Protein AF-W8VZT9-F1 (afdb_monomer_lite)

Organ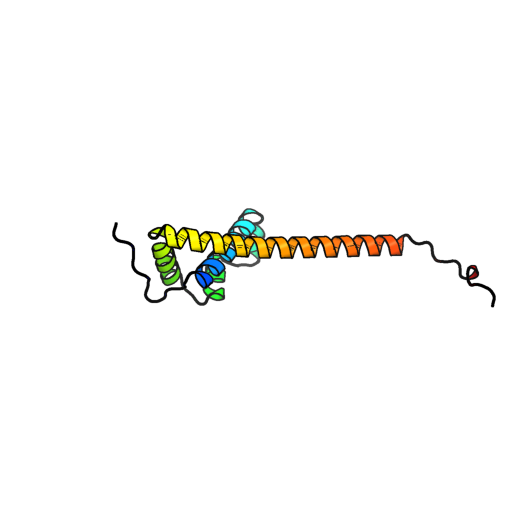ism: NCBI:txid1454201

Sequence (122 aa):
MKYLDRPEDFYGDDKMADILTDLYLMEAAMTTDRGMFTDLKVLPNEYIYKKYDTDSLTFKENLFYYSDNVEDYQVLMEKVKEKMNVIKDSITVREQRDLKKKEEMYRSESEPLRDPDDLPEN

Foldseek 3Di:
DDQDDADPPACPLQLLLVLVLQLVVVVVVCVVPVPVCVVVVDDSQVVSCVVSVHDPVNNVRNVSNLVRPVVSVVVSVVSNVVVVVVVVVVVVVVVVVVVVVVVVVVVVVPDPDDPPVPDDDD

InterPro domains:
  IPR025381 Domain of unknown function DUF4296 [PF14129] (7-89)

pLDDT: mean 89.12, std 11.33, range [52.28, 98.5]

Radius of gyration: 24.65 Å; chains: 1; bounding box: 46×43×84 Å

Secondary structure (DSSP, 8-state):
--PPPPPTT--HHHHHHHHHHHHHHHHHHHHH-HHHHHHTT--HHHHHHHHHT--HHHHHHHHHHHHH-HHHHHHHHHHHHHHHHHHHHHHHHHHHHHHHHHHHHHHHHHS----GGGSPP-

Structure (mmCIF, N/CA/C/O backbone):
data_AF-W8VZT9-F1
#
_entry.id   AF-W8VZT9-F1
#
loop_
_atom_site.group_PDB
_atom_site.id
_atom_site.type_symbol
_atom_site.label_atom_id
_atom_site.label_alt_id
_atom_site.label_comp_id
_atom_site.label_asym_id
_atom_site.label_entity_id
_atom_site.label_seq_id
_atom_site.pdbx_PDB_ins_code
_atom_site.Cartn_x
_atom_site.Cartn_y
_atom_site.Cartn_z
_atom_site.occupancy
_atom_site.B_iso_or_equiv
_atom_site.auth_seq_id
_atom_site.auth_comp_id
_atom_site.auth_asym_id
_atom_site.auth_atom_id
_atom_site.pdbx_PDB_model_num
ATOM 1 N N . MET A 1 1 ? -4.749 -6.203 29.495 1.00 52.28 1 MET A N 1
ATOM 2 C CA . MET A 1 1 ? -4.857 -5.231 28.388 1.00 52.28 1 MET A CA 1
ATOM 3 C C . MET A 1 1 ? -6.202 -5.445 27.731 1.00 52.28 1 MET A C 1
ATOM 5 O O . MET A 1 1 ? -6.603 -6.597 27.618 1.00 52.28 1 MET A O 1
ATOM 9 N N . LYS A 1 2 ? -6.937 -4.376 27.422 1.00 55.34 2 LYS A N 1
ATOM 10 C CA . LYS A 1 2 ? -8.202 -4.473 26.692 1.00 55.34 2 LYS A CA 1
ATOM 11 C C . LYS A 1 2 ? -7.872 -4.166 25.239 1.00 55.34 2 LYS A C 1
ATOM 13 O O . LYS A 1 2 ? -7.562 -3.016 24.963 1.00 55.34 2 LYS A O 1
ATOM 18 N N . TYR A 1 3 ? -7.880 -5.194 24.401 1.00 66.69 3 TYR A N 1
ATOM 19 C CA . TYR A 1 3 ? -7.733 -5.043 22.961 1.00 66.69 3 TYR A CA 1
ATOM 20 C C . TYR A 1 3 ? -8.933 -4.278 22.405 1.00 66.69 3 TYR A C 1
ATOM 22 O O . TYR A 1 3 ? -10.063 -4.478 22.868 1.00 66.69 3 TYR A O 1
ATOM 30 N N . LEU A 1 4 ? -8.694 -3.392 21.447 1.00 79.69 4 LEU A N 1
ATOM 31 C CA . LEU A 1 4 ? -9.763 -2.819 20.642 1.00 79.69 4 LEU A CA 1
ATOM 32 C C . LEU A 1 4 ? -10.454 -3.926 19.841 1.00 79.69 4 LEU A C 1
ATOM 34 O O . LEU A 1 4 ? -9.801 -4.722 19.163 1.00 79.69 4 LEU A O 1
ATOM 38 N N . ASP A 1 5 ? -11.782 -3.952 19.933 1.00 86.62 5 ASP A N 1
ATOM 39 C CA . ASP A 1 5 ? -12.621 -4.822 19.117 1.00 86.62 5 ASP A CA 1
ATOM 40 C C . ASP A 1 5 ? -12.543 -4.406 17.639 1.00 86.62 5 ASP A C 1
ATOM 42 O O . ASP A 1 5 ? -12.188 -3.270 17.305 1.00 86.62 5 ASP A O 1
ATOM 46 N N . ARG A 1 6 ? -12.884 -5.335 16.740 1.00 91.38 6 ARG A N 1
ATOM 47 C CA . ARG A 1 6 ? -12.945 -5.046 15.302 1.00 91.38 6 ARG A CA 1
ATOM 48 C C . ARG A 1 6 ? -13.969 -3.933 15.031 1.00 91.38 6 ARG A C 1
ATOM 50 O O . ARG A 1 6 ? -15.054 -3.980 15.614 1.00 91.38 6 ARG A O 1
ATOM 57 N N . PRO A 1 7 ? -13.655 -2.966 14.150 1.00 93.38 7 PRO A N 1
ATOM 58 C CA . PRO A 1 7 ? -14.621 -1.960 13.728 1.00 93.38 7 PRO A CA 1
ATOM 59 C C . PRO A 1 7 ? -15.777 -2.601 12.953 1.00 93.38 7 PRO A C 1
ATOM 61 O O . PRO A 1 7 ? -15.667 -3.734 12.482 1.00 93.38 7 PRO A O 1
ATOM 64 N N . GLU A 1 8 ? -16.879 -1.864 12.813 1.00 92.56 8 GLU A N 1
ATOM 65 C CA . GLU A 1 8 ? -18.065 -2.319 12.076 1.00 92.56 8 GLU A CA 1
ATOM 66 C C . GLU A 1 8 ? -17.712 -2.648 10.617 1.00 92.56 8 GLU A C 1
ATOM 68 O O . GLU A 1 8 ? -17.956 -3.761 10.151 1.00 92.56 8 GLU A O 1
ATOM 73 N N . ASP A 1 9 ? -16.999 -1.735 9.955 1.00 94.00 9 ASP A N 1
ATOM 74 C CA . ASP A 1 9 ? -16.488 -1.908 8.596 1.00 94.00 9 ASP A CA 1
ATOM 75 C C . ASP A 1 9 ? -15.045 -2.433 8.603 1.00 94.00 9 ASP A C 1
ATOM 77 O O . ASP A 1 9 ? -14.089 -1.770 8.183 1.00 94.00 9 ASP A O 1
ATOM 81 N N . PHE A 1 10 ? -14.863 -3.644 9.127 1.00 96.12 10 PHE A N 1
ATOM 82 C CA . PHE A 1 10 ? -13.550 -4.278 9.195 1.00 96.12 10 PHE A CA 1
ATOM 83 C C . PHE A 1 10 ? -13.060 -4.749 7.820 1.00 96.12 10 PHE A C 1
ATOM 85 O O . PHE A 1 10 ? -13.707 -5.540 7.136 1.00 96.12 10 PHE A O 1
ATOM 92 N N . TYR A 1 11 ? -11.864 -4.312 7.435 1.00 96.31 11 TYR A N 1
ATOM 93 C CA . TYR A 1 11 ? -11.236 -4.682 6.168 1.00 96.31 11 TYR A CA 1
ATOM 94 C C . TYR A 1 11 ? -10.788 -6.142 6.120 1.00 96.31 11 TYR A C 1
ATOM 96 O O . TYR A 1 11 ? -10.760 -6.739 5.043 1.00 96.31 11 TYR A O 1
ATOM 104 N N . GLY A 1 12 ? -10.405 -6.706 7.267 1.00 96.12 12 GLY A N 1
ATOM 105 C CA . GLY A 1 12 ? -9.620 -7.933 7.304 1.00 96.12 12 GLY A CA 1
ATOM 106 C C . GLY A 1 12 ? -8.194 -7.741 6.783 1.00 96.12 12 GLY A C 1
ATOM 107 O O . GLY A 1 12 ? -7.836 -6.718 6.191 1.00 96.12 12 GLY A O 1
ATOM 108 N N . ASP A 1 13 ? -7.371 -8.766 7.002 1.00 95.75 13 ASP A N 1
ATOM 109 C CA . ASP A 1 13 ? -5.925 -8.660 6.799 1.00 95.75 13 ASP A CA 1
ATOM 110 C C . ASP A 1 13 ? -5.547 -8.439 5.337 1.00 95.75 13 ASP A C 1
ATOM 112 O O . ASP A 1 13 ? -4.613 -7.699 5.054 1.00 95.75 13 ASP A O 1
ATOM 116 N N . ASP A 1 14 ? -6.258 -9.069 4.399 1.00 97.44 14 ASP A N 1
ATOM 117 C CA . ASP A 1 14 ? -5.892 -9.006 2.982 1.00 97.44 14 ASP A CA 1
ATOM 118 C C . ASP A 1 14 ? -6.135 -7.612 2.397 1.00 97.44 14 ASP A C 1
ATOM 120 O O . ASP A 1 14 ? -5.225 -7.042 1.792 1.00 97.44 14 ASP A O 1
ATOM 124 N N . LYS A 1 15 ? -7.319 -7.027 2.639 1.00 97.94 15 LYS A N 1
ATOM 125 C CA . LYS A 1 15 ? -7.640 -5.667 2.181 1.00 97.94 15 LYS A CA 1
ATOM 126 C C . LYS A 1 15 ? -6.753 -4.635 2.879 1.00 97.94 15 LYS A C 1
ATOM 128 O O . LYS A 1 15 ? -6.264 -3.725 2.216 1.00 97.94 15 LYS A O 1
ATOM 133 N N . MET A 1 16 ? -6.504 -4.773 4.186 1.00 97.69 16 MET A N 1
ATOM 134 C CA . MET A 1 16 ? -5.602 -3.853 4.888 1.00 97.69 16 MET A CA 1
ATOM 135 C C . MET A 1 16 ? -4.155 -3.983 4.389 1.00 97.69 16 MET A C 1
ATOM 137 O O . MET A 1 16 ? -3.478 -2.970 4.224 1.00 97.69 16 MET A O 1
ATOM 141 N N . ALA A 1 17 ? -3.689 -5.199 4.084 1.00 98.38 17 ALA A N 1
ATOM 142 C CA . ALA A 1 17 ? -2.364 -5.414 3.510 1.00 98.38 17 ALA A CA 1
ATOM 143 C C . ALA A 1 17 ? -2.240 -4.761 2.129 1.00 98.38 17 ALA A C 1
ATOM 145 O O . ALA A 1 17 ? -1.244 -4.095 1.870 1.00 98.38 17 ALA A O 1
ATOM 146 N N . ASP A 1 18 ? -3.250 -4.898 1.265 1.00 98.44 18 ASP A N 1
ATOM 147 C CA . ASP A 1 18 ? -3.277 -4.228 -0.040 1.00 98.44 18 ASP A CA 1
ATOM 148 C C . ASP A 1 18 ? -3.218 -2.696 0.099 1.00 98.44 18 ASP A C 1
ATOM 150 O O . ASP A 1 18 ? -2.391 -2.044 -0.547 1.00 98.44 18 ASP A O 1
ATOM 154 N N . ILE A 1 19 ? -4.029 -2.128 1.001 1.00 97.69 19 ILE A N 1
ATOM 155 C CA . ILE A 1 19 ? -4.039 -0.688 1.295 1.00 97.69 19 ILE A CA 1
ATOM 156 C C . ILE A 1 19 ? -2.654 -0.209 1.746 1.00 97.69 19 ILE A C 1
ATOM 158 O O . ILE A 1 19 ? -2.141 0.772 1.207 1.00 97.69 19 ILE A O 1
ATOM 162 N N . LEU A 1 20 ? -2.040 -0.886 2.722 1.00 97.00 20 LEU A N 1
ATOM 163 C CA . LEU A 1 20 ? -0.730 -0.500 3.253 1.00 97.00 20 LEU A CA 1
ATOM 164 C C . LEU A 1 20 ? 0.385 -0.674 2.219 1.00 97.00 20 LEU A C 1
ATOM 166 O O . LEU A 1 20 ? 1.274 0.174 2.138 1.00 97.00 20 LEU A O 1
ATOM 170 N N . THR A 1 21 ? 0.334 -1.729 1.402 1.00 97.88 21 THR A N 1
ATOM 171 C CA . THR A 1 21 ? 1.305 -1.934 0.324 1.00 97.88 21 THR A CA 1
ATOM 172 C C . THR A 1 21 ? 1.290 -0.765 -0.656 1.00 97.88 21 THR A C 1
ATOM 174 O O . THR A 1 21 ? 2.345 -0.198 -0.945 1.00 97.88 21 THR A O 1
ATOM 177 N N . ASP A 1 22 ? 0.114 -0.362 -1.136 1.00 96.25 22 ASP A N 1
ATOM 178 C CA . ASP A 1 22 ? 0.014 0.780 -2.044 1.00 96.2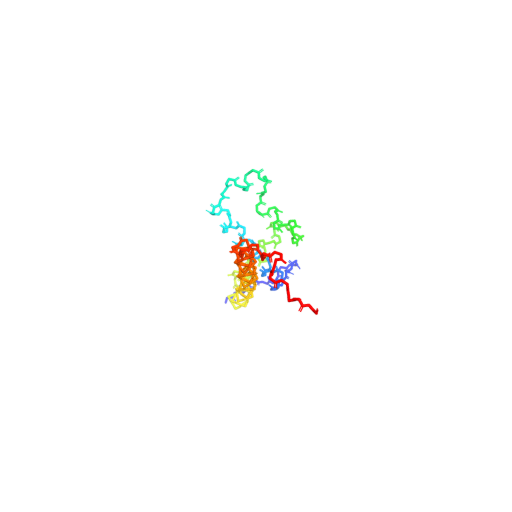5 22 ASP A CA 1
ATOM 179 C C . ASP A 1 22 ? 0.404 2.092 -1.375 1.00 96.25 22 ASP A C 1
ATOM 181 O O . ASP A 1 22 ? 1.116 2.888 -1.984 1.00 96.25 22 ASP A O 1
ATOM 185 N N . LEU A 1 23 ? -0.037 2.319 -0.135 1.00 94.50 23 LEU A N 1
ATOM 186 C CA . LEU A 1 23 ? 0.289 3.535 0.603 1.00 94.50 23 LEU A CA 1
ATOM 187 C C . LEU A 1 23 ? 1.808 3.710 0.706 1.00 94.50 23 LEU A C 1
ATOM 189 O O . LEU A 1 23 ? 2.326 4.762 0.341 1.00 94.50 23 LEU A O 1
ATOM 193 N N . TYR A 1 24 ? 2.534 2.664 1.106 1.00 93.81 24 TYR A N 1
ATOM 194 C CA . TYR A 1 24 ? 3.993 2.716 1.211 1.00 93.81 24 TYR A CA 1
ATOM 195 C C . TYR A 1 24 ? 4.690 2.885 -0.142 1.00 93.81 24 TYR A C 1
ATOM 197 O O . TYR A 1 24 ? 5.697 3.590 -0.222 1.00 93.81 24 TYR A O 1
ATOM 205 N N . LEU A 1 25 ? 4.164 2.297 -1.222 1.00 93.31 25 LEU A N 1
ATOM 206 C CA . LEU A 1 25 ? 4.693 2.539 -2.570 1.00 93.31 25 LEU A CA 1
ATOM 207 C C . LEU A 1 25 ? 4.497 3.992 -3.002 1.00 93.31 25 LEU A C 1
ATOM 209 O O . LEU A 1 25 ? 5.409 4.591 -3.573 1.00 93.31 25 LEU A O 1
ATOM 213 N N . MET A 1 26 ? 3.329 4.569 -2.717 1.00 90.44 26 MET A N 1
ATOM 214 C CA . MET A 1 26 ? 3.045 5.968 -3.018 1.00 90.44 26 MET A CA 1
ATOM 215 C C . MET A 1 26 ? 3.933 6.904 -2.204 1.00 90.44 26 MET A C 1
ATOM 217 O O . MET A 1 26 ? 4.514 7.824 -2.774 1.00 90.44 26 MET A O 1
ATOM 221 N N . GLU A 1 27 ? 4.101 6.651 -0.906 1.00 87.75 27 GLU A N 1
ATOM 222 C CA . GLU A 1 27 ? 5.012 7.418 -0.053 1.00 87.75 27 GLU A CA 1
ATOM 223 C C . GLU A 1 27 ? 6.455 7.342 -0.568 1.00 87.75 27 GLU A C 1
ATOM 225 O O . GLU A 1 27 ? 7.100 8.378 -0.746 1.00 87.75 27 GLU A O 1
ATOM 230 N N . ALA A 1 28 ? 6.952 6.146 -0.897 1.00 89.75 28 ALA A N 1
ATOM 231 C CA . ALA A 1 28 ? 8.290 5.969 -1.460 1.00 89.75 28 ALA A CA 1
ATOM 232 C C . ALA A 1 28 ? 8.462 6.739 -2.783 1.00 89.75 28 ALA A C 1
ATOM 234 O O . ALA A 1 28 ? 9.438 7.477 -2.957 1.00 89.75 28 ALA A O 1
ATOM 235 N N . ALA A 1 29 ? 7.486 6.645 -3.688 1.00 88.50 29 ALA A N 1
ATOM 236 C CA . ALA A 1 29 ? 7.492 7.383 -4.946 1.00 88.50 29 ALA A CA 1
ATOM 237 C C . ALA A 1 29 ? 7.492 8.904 -4.718 1.00 88.50 29 ALA A C 1
ATOM 239 O O . ALA A 1 29 ? 8.285 9.618 -5.332 1.00 88.50 29 ALA A O 1
ATOM 240 N N . MET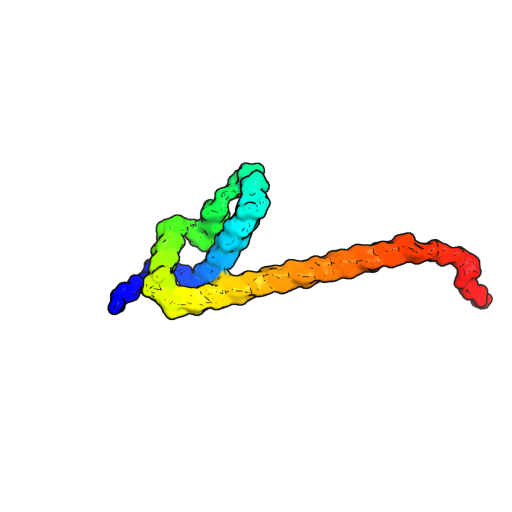 A 1 30 ? 6.681 9.409 -3.783 1.00 85.75 30 MET A N 1
ATOM 241 C CA . MET A 1 30 ? 6.671 10.829 -3.424 1.00 85.75 30 MET A CA 1
ATOM 242 C C . MET A 1 30 ? 7.997 11.296 -2.838 1.00 85.75 30 MET A C 1
ATOM 244 O O . MET A 1 30 ? 8.413 12.421 -3.099 1.00 85.75 30 MET A O 1
ATOM 248 N N . THR A 1 31 ? 8.666 10.479 -2.020 1.00 85.00 31 THR A N 1
ATOM 249 C CA . THR A 1 31 ? 9.983 10.856 -1.480 1.00 85.00 31 THR A CA 1
ATOM 250 C C . THR A 1 31 ? 11.047 10.964 -2.569 1.00 85.00 31 THR A C 1
ATOM 252 O O . THR A 1 31 ? 11.988 11.736 -2.403 1.00 85.00 31 THR A O 1
ATOM 255 N N . THR A 1 32 ? 10.870 10.250 -3.684 1.00 87.50 32 THR A N 1
ATOM 256 C CA . THR A 1 32 ? 11.787 10.269 -4.830 1.00 87.50 32 THR A CA 1
ATOM 257 C C . THR A 1 32 ? 11.519 11.457 -5.755 1.00 87.50 32 THR A C 1
ATOM 259 O O . THR A 1 32 ? 12.461 12.139 -6.147 1.00 87.50 32 THR A O 1
ATOM 262 N N . ASP A 1 33 ? 10.253 11.746 -6.070 1.00 84.75 33 ASP A N 1
ATOM 263 C CA . ASP A 1 33 ? 9.875 12.889 -6.906 1.00 84.75 33 ASP A CA 1
ATOM 264 C C . ASP A 1 33 ? 8.525 13.482 -6.478 1.00 84.75 33 ASP A C 1
ATOM 266 O O . ASP A 1 33 ? 7.451 13.049 -6.897 1.00 84.75 33 ASP A O 1
ATOM 270 N N . ARG A 1 34 ? 8.579 14.527 -5.645 1.00 80.00 34 ARG A N 1
ATOM 271 C CA . ARG A 1 34 ? 7.380 15.269 -5.217 1.00 80.00 34 ARG A CA 1
ATOM 272 C C . ARG A 1 34 ? 6.763 16.113 -6.337 1.00 80.00 34 ARG A C 1
ATOM 274 O O . ARG A 1 34 ? 5.567 16.408 -6.272 1.00 80.00 34 ARG A O 1
ATOM 281 N N . GLY A 1 35 ? 7.561 16.534 -7.322 1.00 83.00 35 GLY A N 1
ATOM 282 C CA . GLY A 1 35 ? 7.111 17.386 -8.424 1.00 83.00 35 GLY A CA 1
ATOM 283 C C . GLY A 1 35 ? 6.087 16.660 -9.286 1.00 83.00 35 GLY A C 1
ATOM 284 O O . GLY A 1 35 ? 4.997 17.180 -9.516 1.00 83.00 35 GLY A O 1
ATOM 285 N N . MET A 1 36 ? 6.372 15.395 -9.608 1.00 85.06 36 MET A N 1
ATOM 286 C CA . MET A 1 36 ? 5.486 14.537 -10.395 1.00 85.06 36 MET A CA 1
ATOM 287 C C . MET A 1 36 ? 4.057 14.459 -9.827 1.00 85.06 36 MET A C 1
ATOM 289 O O . MET A 1 36 ? 3.088 14.595 -10.570 1.00 85.06 36 MET A O 1
ATOM 293 N N . PHE A 1 37 ? 3.889 14.274 -8.514 1.00 82.00 37 PHE A N 1
ATOM 294 C CA . PHE A 1 37 ? 2.553 14.184 -7.898 1.00 82.00 37 PHE A CA 1
ATOM 295 C C . PHE A 1 37 ? 1.791 15.512 -7.938 1.00 82.00 37 PHE A C 1
ATOM 297 O O . PHE A 1 37 ? 0.567 15.520 -8.090 1.00 82.00 37 PHE A O 1
ATOM 304 N N . THR A 1 38 ? 2.517 16.628 -7.837 1.00 81.44 38 THR A N 1
ATOM 305 C CA . THR A 1 38 ? 1.942 17.974 -7.939 1.00 81.44 38 THR A CA 1
ATOM 306 C C . THR A 1 38 ? 1.442 18.232 -9.360 1.00 81.44 38 THR A C 1
ATOM 308 O O . THR A 1 38 ? 0.309 18.683 -9.538 1.00 81.44 38 THR A O 1
ATOM 311 N N . ASP A 1 39 ? 2.238 17.865 -10.365 1.00 86.44 39 ASP A N 1
ATOM 312 C CA . ASP A 1 39 ? 1.896 18.018 -11.782 1.00 86.44 39 ASP A CA 1
ATOM 313 C C . ASP A 1 39 ? 0.708 17.137 -12.183 1.00 86.44 39 ASP A C 1
ATOM 315 O O . ASP A 1 39 ? -0.201 17.581 -12.889 1.00 86.44 39 ASP A O 1
ATOM 319 N N . LEU A 1 40 ? 0.670 15.903 -11.671 1.00 82.69 40 LEU A N 1
ATOM 320 C CA . LEU A 1 40 ? -0.443 14.974 -11.868 1.00 82.69 40 LEU A CA 1
ATOM 321 C C . LEU A 1 40 ? -1.702 15.365 -11.077 1.00 82.69 40 LEU A C 1
ATOM 323 O O . LEU A 1 40 ? -2.766 14.802 -11.330 1.00 82.69 40 LEU A O 1
ATOM 327 N N . LYS A 1 41 ? -1.603 16.321 -10.140 1.00 83.94 41 LYS A N 1
ATOM 328 C CA . LYS A 1 41 ? -2.680 16.725 -9.218 1.00 83.94 41 LYS A CA 1
ATOM 329 C C . LYS A 1 41 ? -3.286 15.535 -8.468 1.00 83.94 41 LYS A C 1
ATOM 331 O O . LYS A 1 41 ? -4.496 15.478 -8.255 1.00 83.94 41 LYS A O 1
ATOM 336 N N . VAL A 1 42 ? -2.445 14.575 -8.088 1.00 80.62 42 VAL A N 1
ATOM 337 C CA . VAL A 1 42 ? -2.861 13.373 -7.361 1.00 80.62 42 VAL A CA 1
ATOM 338 C C . VAL A 1 42 ? -2.487 13.524 -5.896 1.00 80.62 42 VAL A C 1
ATOM 340 O O . VAL A 1 42 ? -1.311 13.646 -5.555 1.00 80.62 42 VAL A O 1
ATOM 343 N N . LEU A 1 43 ? -3.491 13.458 -5.023 1.00 83.69 43 LEU A N 1
ATOM 344 C CA . LEU A 1 43 ? -3.289 13.329 -3.586 1.00 83.69 43 LEU A CA 1
ATOM 345 C C . LEU A 1 43 ? -3.292 11.838 -3.207 1.00 83.69 43 LEU A C 1
ATOM 347 O O . LEU A 1 43 ? -4.267 11.143 -3.504 1.00 83.69 43 LEU A O 1
ATOM 351 N N . PRO A 1 44 ? -2.238 11.320 -2.549 1.00 81.00 44 PRO A N 1
ATOM 352 C CA . PRO A 1 44 ? -2.117 9.892 -2.261 1.00 81.00 44 PRO A CA 1
ATOM 353 C C . PRO A 1 44 ? -3.288 9.314 -1.480 1.00 81.00 44 PRO A C 1
ATOM 355 O O . PRO A 1 44 ? -3.845 8.293 -1.867 1.00 81.00 44 PRO A O 1
ATOM 358 N N . ASN A 1 45 ? -3.712 10.005 -0.423 1.00 85.25 45 ASN A N 1
ATOM 359 C CA . ASN A 1 45 ? -4.812 9.539 0.415 1.00 85.25 45 ASN A CA 1
ATOM 360 C C . ASN A 1 45 ? -6.121 9.455 -0.381 1.00 85.25 45 ASN A C 1
ATOM 362 O O . ASN A 1 45 ? -6.829 8.461 -0.277 1.00 85.25 45 ASN A O 1
ATOM 366 N N . GLU A 1 46 ? -6.410 10.444 -1.234 1.00 90.25 46 GLU A N 1
ATOM 367 C CA . GLU A 1 46 ? -7.607 10.426 -2.087 1.00 90.25 46 GLU A CA 1
ATOM 368 C C . GLU A 1 46 ? -7.573 9.273 -3.092 1.00 90.25 46 GLU A C 1
ATOM 370 O O . GLU A 1 46 ? -8.592 8.626 -3.339 1.00 90.25 46 GLU A O 1
ATOM 375 N N . TYR A 1 47 ? -6.398 8.985 -3.653 1.00 90.69 47 TYR A N 1
ATOM 376 C CA . TYR A 1 47 ? -6.220 7.842 -4.538 1.00 90.69 47 TYR A CA 1
ATOM 377 C C . TYR A 1 47 ? -6.462 6.514 -3.810 1.00 90.69 47 TYR A C 1
ATOM 379 O O . TYR A 1 47 ? -7.187 5.669 -4.332 1.00 90.69 47 TYR A O 1
ATOM 387 N N . ILE A 1 48 ? -5.905 6.338 -2.607 1.00 94.81 48 ILE A N 1
ATOM 388 C CA . ILE A 1 48 ? -6.108 5.136 -1.785 1.00 94.81 48 ILE A CA 1
ATOM 389 C C . ILE A 1 48 ? -7.591 4.959 -1.446 1.00 94.81 48 ILE A C 1
ATOM 391 O O . ILE A 1 48 ? -8.152 3.893 -1.695 1.00 94.81 48 ILE A O 1
ATOM 395 N N . TYR A 1 49 ? -8.251 6.009 -0.957 1.00 95.38 49 TYR A N 1
ATOM 396 C CA . TYR A 1 49 ? -9.677 5.984 -0.616 1.00 95.38 49 TYR A CA 1
ATOM 397 C C . TYR A 1 49 ? -10.539 5.587 -1.812 1.00 95.38 49 TYR A C 1
ATOM 399 O O . TYR A 1 49 ? -11.373 4.689 -1.715 1.00 95.38 49 TYR A O 1
ATOM 407 N N . LYS A 1 50 ? -10.257 6.166 -2.983 1.00 95.50 50 LYS A N 1
ATOM 408 C CA . LYS A 1 50 ? -10.956 5.819 -4.219 1.00 95.50 50 LYS A CA 1
ATOM 409 C C . LYS A 1 50 ? -10.674 4.388 -4.685 1.00 95.50 50 LYS A C 1
ATOM 411 O O . LYS A 1 50 ? -11.592 3.716 -5.142 1.00 95.50 50 LYS A O 1
ATOM 416 N N . LYS A 1 51 ? -9.421 3.924 -4.624 1.00 96.44 51 LYS A N 1
ATOM 417 C CA . LYS A 1 51 ? -9.031 2.586 -5.100 1.00 96.44 51 LYS A CA 1
ATOM 418 C C . LYS A 1 51 ? -9.679 1.474 -4.273 1.00 96.44 51 LYS A C 1
ATOM 420 O O . LYS A 1 51 ? -10.055 0.452 -4.840 1.00 96.44 51 LYS A O 1
ATOM 425 N N . TYR A 1 52 ? -9.792 1.673 -2.963 1.00 97.38 52 TYR A N 1
ATOM 426 C CA . TYR A 1 52 ? -10.251 0.652 -2.018 1.00 97.38 52 TYR A CA 1
ATOM 427 C C . TYR A 1 52 ? -11.698 0.813 -1.555 1.00 97.38 52 TYR A C 1
ATOM 429 O O . TYR A 1 52 ? -12.119 0.063 -0.667 1.00 97.38 52 TYR A O 1
ATOM 437 N N . ASP A 1 53 ? -12.426 1.758 -2.158 1.00 96.75 53 ASP A N 1
ATOM 438 C CA . ASP A 1 53 ? -13.797 2.124 -1.799 1.00 96.75 53 ASP A CA 1
ATOM 439 C C . ASP A 1 53 ? -13.933 2.291 -0.283 1.00 96.75 53 ASP A C 1
ATOM 441 O O . ASP A 1 53 ? -14.540 1.484 0.421 1.00 96.75 53 ASP A O 1
ATOM 445 N N . THR A 1 54 ? -13.194 3.267 0.240 1.00 96.69 54 THR A N 1
ATOM 446 C CA . THR A 1 54 ? -13.162 3.558 1.668 1.00 96.69 54 THR A CA 1
ATOM 447 C C . THR A 1 54 ? -12.979 5.045 1.940 1.00 96.69 54 THR A C 1
ATOM 449 O O . THR A 1 54 ? -12.729 5.827 1.024 1.00 96.69 54 THR A O 1
ATOM 452 N N . ASP A 1 55 ? -13.071 5.439 3.206 1.00 96.19 55 ASP A N 1
ATOM 453 C CA . ASP A 1 55 ? -12.851 6.797 3.670 1.00 96.19 55 ASP A CA 1
ATOM 454 C C . ASP A 1 55 ? -11.820 6.879 4.809 1.00 96.19 55 ASP A C 1
ATOM 456 O O . ASP A 1 55 ? -11.232 5.891 5.267 1.00 96.19 55 ASP A O 1
ATOM 460 N N . SER A 1 56 ? -11.547 8.111 5.235 1.00 95.69 56 SER A N 1
ATOM 461 C CA . SER A 1 56 ? -10.547 8.397 6.260 1.00 95.69 56 SER A CA 1
ATOM 462 C C . SER A 1 56 ? -10.945 7.906 7.652 1.00 95.69 56 SER A C 1
ATOM 464 O O . SER A 1 56 ? -10.056 7.570 8.440 1.00 95.69 56 SER A O 1
ATOM 466 N N . LEU A 1 57 ? -12.243 7.856 7.963 1.00 96.56 57 LEU A N 1
ATOM 467 C CA . LEU A 1 57 ? -12.753 7.392 9.246 1.00 96.56 57 LEU A CA 1
ATOM 468 C C . LEU A 1 57 ? -12.605 5.875 9.334 1.00 96.56 57 LEU A C 1
ATOM 470 O O . LEU A 1 57 ? -11.896 5.397 10.221 1.00 96.56 57 LEU A O 1
ATOM 474 N N . THR A 1 58 ? -13.148 5.138 8.365 1.00 96.75 58 THR A N 1
ATOM 475 C CA . THR A 1 58 ? -13.060 3.675 8.322 1.00 96.75 58 THR A CA 1
ATOM 476 C C . THR A 1 58 ? -11.604 3.211 8.274 1.00 96.75 58 THR A C 1
ATOM 478 O O . THR A 1 58 ? -11.222 2.256 8.957 1.00 96.75 58 THR A O 1
ATOM 481 N N . PHE A 1 59 ? -10.736 3.909 7.528 1.00 96.69 59 PHE A N 1
ATOM 482 C CA . PHE A 1 59 ? -9.303 3.599 7.510 1.00 96.69 59 PHE A CA 1
ATOM 483 C C . PHE A 1 59 ? -8.658 3.771 8.883 1.00 96.69 59 PHE A C 1
ATOM 485 O O . PHE A 1 59 ? -7.921 2.891 9.326 1.00 96.69 59 PHE A O 1
ATOM 492 N N . LYS A 1 60 ? -8.946 4.877 9.571 1.00 95.94 60 LYS A N 1
ATOM 493 C CA . LYS A 1 60 ? -8.394 5.154 10.898 1.00 95.94 60 LYS A CA 1
ATOM 494 C C . LYS A 1 60 ? -8.845 4.120 11.928 1.00 95.94 60 LYS A C 1
ATOM 496 O O . LYS A 1 60 ? -8.028 3.685 12.733 1.00 95.94 60 LYS A O 1
ATOM 501 N N . GLU A 1 61 ? -10.109 3.716 11.901 1.00 96.19 61 GLU A N 1
ATOM 502 C CA . GLU A 1 61 ? -10.656 2.707 12.814 1.00 96.19 61 GLU A CA 1
ATOM 503 C C . GLU A 1 61 ? -10.008 1.334 12.606 1.00 96.19 61 GLU A C 1
ATOM 505 O O . GLU A 1 61 ? -9.577 0.697 13.568 1.00 96.19 61 GLU A O 1
ATOM 510 N N . ASN A 1 62 ? -9.834 0.918 11.349 1.00 97.06 62 ASN A N 1
ATOM 511 C CA . ASN A 1 62 ? -9.104 -0.306 11.018 1.00 97.06 62 ASN A CA 1
ATOM 512 C C . ASN A 1 62 ? -7.627 -0.222 11.424 1.00 97.06 62 ASN A C 1
ATOM 514 O O . ASN A 1 62 ? -7.089 -1.159 12.011 1.00 97.06 62 ASN A O 1
ATOM 518 N N . LEU A 1 63 ? -6.963 0.909 11.170 1.00 95.12 63 LEU A N 1
ATOM 519 C CA . LEU A 1 63 ? -5.578 1.118 11.588 1.00 95.12 63 LEU A CA 1
ATOM 520 C C . LEU A 1 63 ? -5.433 1.041 13.114 1.00 95.12 63 LEU A C 1
ATOM 522 O O . LEU A 1 63 ? -4.461 0.471 13.607 1.00 95.12 63 LEU A O 1
ATOM 526 N N . PHE A 1 64 ? -6.392 1.584 13.866 1.00 95.12 64 PHE A N 1
ATOM 527 C CA . PHE A 1 64 ? -6.405 1.525 15.327 1.00 95.12 64 PHE A CA 1
ATOM 528 C C . PHE A 1 64 ? -6.568 0.105 15.858 1.00 95.12 64 PHE A C 1
ATOM 530 O O . PHE A 1 64 ? -5.843 -0.255 16.783 1.00 95.12 64 PHE A O 1
ATOM 537 N N . TYR A 1 65 ? -7.430 -0.711 15.244 1.00 95.19 65 TYR A N 1
ATOM 538 C CA . TYR A 1 65 ? -7.527 -2.134 15.570 1.00 95.19 65 TYR A CA 1
ATOM 539 C C . TYR A 1 65 ? -6.155 -2.815 15.480 1.00 95.19 65 TYR A C 1
ATOM 541 O O . TYR A 1 65 ? -5.680 -3.371 16.468 1.00 95.19 65 TYR A O 1
ATOM 549 N N . TYR A 1 66 ? -5.469 -2.711 14.340 1.00 94.75 66 TYR A N 1
ATOM 550 C CA . TYR A 1 66 ? -4.159 -3.348 14.181 1.00 94.75 66 TYR A CA 1
ATOM 551 C C . TYR A 1 66 ? -3.082 -2.718 15.078 1.00 94.75 66 TYR A C 1
ATOM 553 O O . TYR A 1 66 ? -2.211 -3.422 15.571 1.00 94.75 66 TYR A O 1
ATOM 561 N N . SER A 1 67 ? -3.148 -1.415 15.359 1.00 90.38 67 SER A N 1
ATOM 562 C CA . SER A 1 67 ? -2.167 -0.740 16.227 1.00 90.38 67 SER A CA 1
ATOM 563 C C . SER A 1 67 ? -2.222 -1.201 17.690 1.00 90.38 67 SER A C 1
ATOM 565 O O . SER A 1 67 ? -1.217 -1.107 18.392 1.00 90.38 67 SER A O 1
ATOM 567 N N . ASP A 1 68 ? -3.378 -1.683 18.152 1.00 92.00 68 ASP A N 1
ATOM 568 C CA . ASP A 1 68 ? -3.588 -2.162 19.526 1.00 92.00 68 ASP A CA 1
ATOM 569 C C . ASP A 1 68 ? -3.441 -3.695 19.653 1.00 92.00 68 ASP A C 1
ATOM 571 O O . ASP A 1 68 ? -3.201 -4.224 20.740 1.00 92.00 68 ASP A O 1
ATOM 575 N N . ASN A 1 69 ? -3.510 -4.420 18.530 1.00 92.56 69 ASN A N 1
ATOM 576 C CA . ASN A 1 69 ? -3.417 -5.879 18.453 1.00 92.56 69 ASN A CA 1
ATOM 577 C C . ASN A 1 69 ? -2.085 -6.317 17.816 1.00 92.56 69 ASN A C 1
ATOM 579 O O . ASN A 1 69 ? -1.992 -6.537 16.611 1.00 92.56 69 ASN A O 1
ATOM 583 N N . VAL A 1 70 ? -1.037 -6.469 18.637 1.00 91.31 70 VAL A N 1
ATOM 584 C CA . VAL A 1 70 ? 0.341 -6.742 18.166 1.00 91.31 70 VAL A CA 1
ATOM 585 C C . VAL A 1 70 ? 0.460 -8.018 17.322 1.00 91.31 70 VAL A C 1
ATOM 587 O O . VAL A 1 70 ? 1.194 -8.025 16.338 1.00 91.31 70 VAL A O 1
ATOM 590 N N . GLU A 1 71 ? -0.234 -9.093 17.695 1.00 93.38 71 GLU A N 1
ATOM 591 C CA . GLU A 1 71 ? -0.184 -10.373 16.971 1.00 93.38 71 GLU A CA 1
ATOM 592 C C . GLU A 1 71 ? -0.813 -10.245 15.576 1.00 93.38 71 GLU A C 1
ATOM 594 O O . GLU A 1 71 ? -0.184 -10.603 14.578 1.00 93.38 71 GLU A O 1
ATOM 599 N N . ASP A 1 72 ? -1.994 -9.628 15.488 1.00 93.88 72 ASP A N 1
ATOM 600 C CA . ASP A 1 72 ? -2.659 -9.341 14.213 1.00 93.88 72 ASP A CA 1
ATOM 601 C C . ASP A 1 72 ? -1.829 -8.380 13.349 1.00 93.88 72 ASP A C 1
ATOM 603 O O . ASP A 1 72 ? -1.714 -8.562 12.137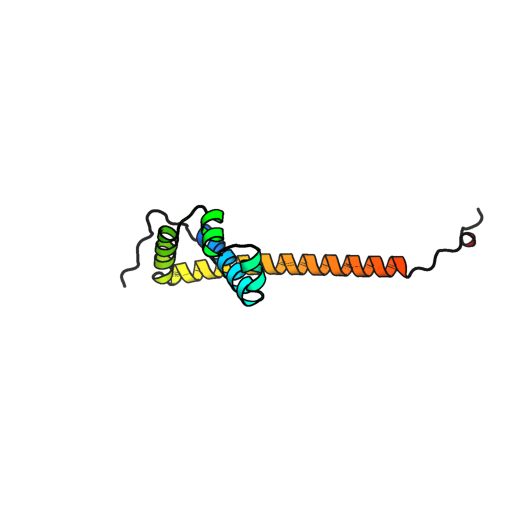 1.00 93.88 72 ASP A O 1
ATOM 607 N N . TYR A 1 73 ? -1.184 -7.381 13.962 1.00 95.25 73 TYR A N 1
ATOM 608 C CA . TYR A 1 73 ? -0.280 -6.471 13.258 1.00 95.25 73 TYR A CA 1
ATOM 609 C C . TYR A 1 73 ? 0.923 -7.197 12.651 1.00 95.25 73 TYR A C 1
ATOM 611 O O . TYR A 1 73 ? 1.318 -6.901 11.525 1.00 95.25 73 TYR A O 1
ATOM 619 N N . GLN A 1 74 ? 1.515 -8.156 13.367 1.00 96.25 74 GLN A N 1
ATOM 620 C CA . GLN A 1 74 ? 2.630 -8.949 12.843 1.00 96.25 74 GLN A CA 1
ATOM 621 C C . GLN A 1 74 ? 2.207 -9.766 11.620 1.00 96.25 74 GLN A C 1
ATOM 623 O O . GLN A 1 74 ? 2.913 -9.760 10.611 1.00 96.25 74 GLN A O 1
ATOM 628 N N . VAL A 1 75 ? 1.042 -10.417 11.684 1.00 96.69 75 VAL A N 1
ATOM 629 C CA . VAL A 1 75 ? 0.478 -11.169 10.552 1.00 96.69 75 VAL A CA 1
ATOM 630 C C . VAL A 1 75 ? 0.213 -10.243 9.363 1.00 96.69 75 VAL A C 1
ATOM 632 O O . VAL A 1 75 ? 0.617 -10.549 8.240 1.00 96.69 75 VAL A O 1
ATOM 635 N N . LEU A 1 76 ? -0.403 -9.084 9.608 1.00 97.88 76 LEU A N 1
ATOM 636 C CA . LEU A 1 76 ? -0.646 -8.060 8.593 1.00 97.88 76 LEU A CA 1
ATOM 637 C C . LEU A 1 76 ? 0.659 -7.612 7.919 1.00 97.88 76 LEU A C 1
ATOM 639 O O . LEU A 1 76 ? 0.739 -7.558 6.692 1.00 97.88 76 LEU A O 1
ATOM 643 N N . MET A 1 77 ? 1.697 -7.322 8.702 1.00 97.81 77 MET A N 1
ATOM 644 C CA . MET A 1 77 ? 2.972 -6.842 8.173 1.00 97.81 77 MET A CA 1
ATOM 645 C C . MET A 1 77 ? 3.728 -7.899 7.367 1.00 97.81 77 MET A C 1
ATOM 647 O O . MET A 1 77 ? 4.380 -7.545 6.380 1.00 97.81 77 MET A O 1
ATOM 651 N N . GLU A 1 78 ? 3.619 -9.183 7.717 1.00 98.38 78 GLU A N 1
ATOM 652 C CA . GLU A 1 78 ? 4.214 -10.245 6.900 1.00 98.38 78 GLU A CA 1
ATOM 653 C C . GLU A 1 78 ? 3.507 -10.345 5.540 1.00 98.38 78 GLU A C 1
ATOM 655 O O . GLU A 1 78 ? 4.178 -10.415 4.511 1.00 98.38 78 GLU A O 1
ATOM 660 N N . LYS A 1 79 ? 2.175 -10.191 5.492 1.00 98.50 79 LYS A N 1
ATOM 661 C CA . LYS A 1 79 ? 1.431 -10.103 4.221 1.00 98.50 79 LYS A CA 1
ATOM 662 C C . LYS A 1 79 ? 1.839 -8.895 3.380 1.00 98.50 79 LYS A C 1
ATOM 664 O O . LYS A 1 79 ? 2.024 -9.020 2.169 1.00 98.50 79 LYS A O 1
ATOM 669 N N . VAL A 1 80 ? 2.010 -7.724 3.998 1.00 98.50 80 VAL A N 1
ATOM 670 C CA . VAL A 1 80 ? 2.498 -6.517 3.303 1.00 98.50 80 VAL A CA 1
ATOM 671 C C . VAL A 1 80 ? 3.870 -6.780 2.678 1.00 98.50 80 VAL A C 1
ATOM 673 O O . VAL A 1 80 ? 4.103 -6.447 1.515 1.00 98.50 80 VAL A O 1
ATOM 676 N N . LYS A 1 81 ? 4.778 -7.414 3.425 1.00 98.31 81 LYS A N 1
ATOM 677 C CA . LYS A 1 81 ? 6.120 -7.777 2.956 1.00 98.31 81 LYS A CA 1
ATOM 678 C C . LYS A 1 81 ? 6.081 -8.796 1.816 1.00 98.31 81 LYS A C 1
ATOM 680 O O . LYS A 1 81 ? 6.810 -8.628 0.840 1.00 98.31 81 LYS A O 1
ATOM 685 N N . GLU A 1 82 ? 5.231 -9.815 1.896 1.00 98.44 82 GLU A N 1
ATOM 686 C CA . GLU A 1 82 ? 5.020 -10.774 0.805 1.00 98.44 82 GLU A CA 1
ATOM 687 C C . GLU A 1 82 ? 4.552 -10.073 -0.476 1.00 98.44 82 GLU A C 1
ATOM 689 O O . GLU A 1 82 ? 5.151 -10.267 -1.536 1.00 98.44 82 GLU A O 1
ATOM 694 N N . LYS A 1 83 ? 3.553 -9.187 -0.383 1.00 98.25 83 LYS A N 1
ATOM 695 C CA . LYS A 1 83 ? 3.070 -8.393 -1.526 1.00 98.25 83 LYS A CA 1
ATOM 696 C C . LYS A 1 83 ? 4.178 -7.516 -2.119 1.00 98.25 83 LYS A C 1
ATOM 698 O O . LYS A 1 83 ? 4.348 -7.486 -3.337 1.00 98.25 83 LYS A O 1
ATOM 703 N N . MET A 1 84 ? 4.979 -6.858 -1.280 1.00 98.06 84 MET A N 1
ATOM 704 C CA . MET A 1 84 ? 6.128 -6.060 -1.730 1.00 98.06 84 MET A CA 1
ATOM 705 C C . MET A 1 84 ? 7.176 -6.902 -2.468 1.00 98.06 84 MET A C 1
ATOM 707 O O . MET A 1 84 ? 7.705 -6.461 -3.489 1.00 98.06 84 MET A O 1
ATOM 711 N N . ASN A 1 85 ? 7.455 -8.121 -1.997 1.00 98.06 85 ASN A N 1
ATOM 712 C CA . ASN A 1 85 ? 8.379 -9.034 -2.673 1.00 98.06 85 ASN A CA 1
ATOM 713 C C . ASN A 1 85 ? 7.856 -9.438 -4.054 1.00 98.06 85 ASN A C 1
ATOM 715 O O . ASN A 1 85 ? 8.604 -9.371 -5.024 1.00 98.06 85 ASN A O 1
ATOM 719 N N . VAL A 1 86 ? 6.563 -9.757 -4.175 1.00 97.94 86 VAL A N 1
ATOM 720 C CA . VAL A 1 86 ? 5.941 -10.064 -5.474 1.00 97.94 86 VAL A CA 1
ATOM 721 C C . VAL A 1 86 ? 6.082 -8.891 -6.447 1.00 97.94 86 VAL A C 1
ATOM 723 O O . VAL A 1 86 ? 6.423 -9.087 -7.616 1.00 97.94 86 VAL A O 1
ATOM 726 N N . ILE A 1 87 ? 5.859 -7.661 -5.978 1.00 97.06 87 ILE A N 1
ATOM 727 C CA . ILE A 1 87 ? 6.014 -6.456 -6.802 1.00 97.06 87 ILE A CA 1
ATOM 728 C C . ILE A 1 87 ? 7.468 -6.300 -7.249 1.00 97.06 87 ILE A C 1
ATOM 730 O O . ILE A 1 87 ? 7.719 -6.139 -8.447 1.00 97.06 87 ILE A O 1
ATOM 734 N N . LYS A 1 88 ? 8.425 -6.412 -6.324 1.00 96.44 88 LYS A N 1
ATOM 735 C CA . LYS A 1 88 ? 9.860 -6.342 -6.618 1.00 96.44 88 LYS A CA 1
ATOM 736 C C . LYS A 1 88 ? 10.278 -7.382 -7.657 1.00 96.44 88 LYS A C 1
ATOM 738 O O . LYS A 1 88 ? 10.885 -7.019 -8.662 1.00 96.44 88 LYS A O 1
ATOM 743 N N . ASP A 1 89 ? 9.906 -8.641 -7.458 1.00 97.50 89 ASP A N 1
ATOM 744 C CA . ASP A 1 89 ? 10.244 -9.734 -8.369 1.00 97.50 89 ASP A CA 1
ATOM 745 C C . ASP A 1 89 ? 9.657 -9.487 -9.762 1.00 97.50 89 ASP A C 1
ATOM 747 O O . ASP A 1 89 ? 10.326 -9.694 -10.778 1.00 97.50 89 ASP A O 1
ATOM 751 N N . SER A 1 90 ? 8.429 -8.960 -9.830 1.00 96.44 90 SER A N 1
ATOM 752 C CA . SER A 1 90 ? 7.798 -8.604 -11.101 1.00 96.44 90 SER A CA 1
ATOM 753 C C . SER A 1 90 ? 8.572 -7.521 -11.864 1.00 96.44 90 SER A C 1
ATOM 755 O O . SER A 1 90 ? 8.673 -7.598 -13.091 1.00 96.44 90 SER A O 1
ATOM 757 N N . ILE A 1 91 ? 9.149 -6.544 -11.156 1.00 95.44 91 ILE A N 1
ATOM 758 C CA . ILE A 1 91 ? 9.971 -5.477 -11.739 1.00 95.44 91 ILE A CA 1
ATOM 759 C C . ILE A 1 91 ? 11.301 -6.055 -12.218 1.00 95.44 91 ILE A C 1
ATOM 761 O O . ILE A 1 91 ? 11.643 -5.882 -13.385 1.00 95.44 91 ILE A O 1
ATOM 765 N N . THR A 1 92 ? 11.993 -6.833 -11.383 1.00 96.56 92 THR A N 1
ATOM 766 C CA . THR A 1 92 ? 13.271 -7.465 -11.747 1.00 96.56 92 THR A CA 1
ATOM 767 C C . THR A 1 92 ? 13.139 -8.356 -12.984 1.00 96.56 92 THR A C 1
ATOM 769 O O . THR A 1 92 ? 13.987 -8.324 -13.876 1.00 96.56 92 THR A O 1
ATOM 772 N N . VAL A 1 93 ? 12.051 -9.123 -13.099 1.00 97.00 93 VAL A N 1
ATOM 773 C CA . VAL A 1 93 ? 11.787 -9.943 -14.291 1.00 97.00 93 VAL A CA 1
ATOM 774 C C . VAL A 1 93 ? 11.575 -9.080 -15.539 1.00 97.00 93 VAL A C 1
ATOM 776 O O . VAL A 1 93 ? 12.027 -9.457 -16.622 1.00 97.00 93 VAL A O 1
ATOM 779 N N . ARG A 1 94 ? 10.890 -7.936 -15.421 1.00 95.56 94 ARG A N 1
ATOM 780 C CA . ARG A 1 94 ? 10.698 -7.000 -16.543 1.00 95.56 94 ARG A CA 1
ATOM 781 C C . ARG A 1 94 ? 12.026 -6.385 -16.980 1.00 95.56 94 ARG A C 1
ATOM 783 O O . ARG A 1 94 ? 12.349 -6.469 -18.159 1.00 95.56 94 ARG A O 1
ATOM 790 N N . GLU A 1 95 ? 12.830 -5.899 -16.039 1.00 95.62 95 GLU A N 1
ATOM 791 C CA . GLU A 1 95 ? 14.154 -5.325 -16.313 1.00 95.62 95 GLU A CA 1
ATOM 792 C C . GLU A 1 95 ? 15.066 -6.312 -17.051 1.00 95.62 95 GLU A C 1
ATOM 794 O O . GLU A 1 95 ? 15.660 -5.974 -18.072 1.00 95.62 95 GLU A O 1
ATOM 799 N N . GLN A 1 96 ? 15.128 -7.568 -16.598 1.00 96.00 96 GLN A N 1
ATOM 800 C CA . GLN A 1 96 ? 15.924 -8.604 -17.265 1.00 96.00 96 GLN A CA 1
ATOM 801 C C . GLN A 1 96 ? 15.455 -8.882 -18.697 1.00 96.00 96 GLN A C 1
ATOM 803 O O . GLN A 1 96 ? 16.276 -9.124 -19.583 1.00 96.00 96 GLN A O 1
ATOM 808 N N . ARG A 1 97 ? 14.140 -8.872 -18.940 1.00 95.19 97 ARG A N 1
ATOM 809 C CA . ARG A 1 97 ? 13.587 -9.051 -20.290 1.00 95.19 97 ARG A CA 1
ATOM 810 C C . ARG A 1 97 ? 13.947 -7.878 -21.192 1.00 95.19 97 ARG A C 1
ATOM 812 O O . ARG A 1 97 ? 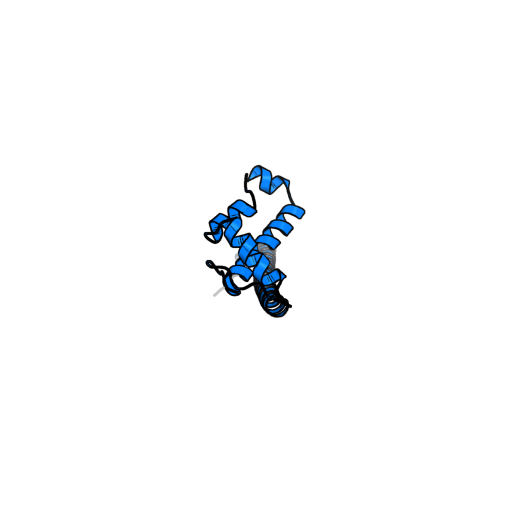14.292 -8.105 -22.349 1.00 95.19 97 ARG A O 1
ATOM 819 N N . ASP A 1 98 ? 13.887 -6.659 -20.675 1.00 95.19 98 ASP A N 1
ATOM 820 C CA . ASP A 1 98 ? 14.199 -5.456 -21.444 1.00 95.19 98 ASP A CA 1
ATOM 821 C C . ASP A 1 98 ? 15.695 -5.373 -21.775 1.00 95.19 98 ASP A C 1
ATOM 823 O O . ASP A 1 98 ? 16.055 -5.049 -22.907 1.00 95.19 98 ASP A O 1
ATOM 827 N N . LEU A 1 99 ? 16.568 -5.776 -20.844 1.00 95.00 99 LEU A N 1
ATOM 828 C CA . LEU A 1 99 ? 18.007 -5.908 -21.090 1.00 95.00 99 LEU A CA 1
ATOM 829 C C . LEU A 1 99 ? 18.310 -6.931 -22.191 1.00 95.00 99 LEU A C 1
ATOM 831 O O . LEU A 1 99 ? 19.022 -6.603 -23.135 1.00 95.00 99 LEU A O 1
ATOM 835 N N . LYS A 1 100 ? 17.714 -8.130 -22.130 1.00 95.25 100 LYS A N 1
ATOM 836 C CA . LYS A 1 100 ? 17.904 -9.163 -23.166 1.00 95.25 100 LYS A CA 1
ATOM 837 C C . LYS A 1 100 ? 17.470 -8.689 -24.549 1.00 95.25 100 LYS A C 1
ATOM 839 O O . LYS A 1 100 ? 18.212 -8.855 -25.509 1.00 95.25 100 LYS A O 1
ATOM 844 N N . LYS A 1 101 ? 16.305 -8.041 -24.651 1.00 94.44 101 LYS A N 1
ATOM 845 C CA . LYS A 1 101 ? 15.829 -7.468 -25.921 1.00 94.44 101 LYS A CA 1
ATOM 846 C C . LYS A 1 101 ? 16.796 -6.426 -26.476 1.00 94.44 101 LYS A C 1
ATOM 848 O O . LYS A 1 101 ? 17.018 -6.371 -27.681 1.00 94.44 101 LYS A O 1
ATOM 853 N N . LYS A 1 102 ? 17.363 -5.591 -25.603 1.00 93.81 102 LYS A N 1
ATOM 854 C CA . LYS A 1 102 ? 18.339 -4.571 -25.991 1.00 93.81 102 LYS A CA 1
ATOM 855 C C . LYS A 1 102 ? 19.643 -5.206 -26.492 1.00 93.81 102 LYS A C 1
ATOM 857 O O . LYS A 1 102 ? 20.182 -4.764 -27.499 1.00 93.81 102 LYS A O 1
ATOM 862 N N . GLU A 1 103 ? 20.123 -6.257 -25.830 1.00 93.62 103 GLU A N 1
ATOM 863 C CA . GLU A 1 103 ? 21.297 -7.027 -26.267 1.00 93.62 103 GLU A CA 1
ATOM 864 C C . GLU A 1 103 ? 21.071 -7.731 -27.614 1.00 93.62 103 GLU A C 1
ATOM 866 O O . GLU A 1 103 ? 21.951 -7.708 -28.473 1.00 93.62 103 GLU A O 1
ATOM 871 N N . GLU A 1 104 ? 19.894 -8.326 -27.823 1.00 93.12 104 GLU A N 1
ATOM 872 C CA . GLU A 1 104 ? 19.507 -8.954 -29.094 1.00 93.12 104 GLU A CA 1
ATOM 873 C C . GLU A 1 104 ? 19.433 -7.930 -30.235 1.00 93.12 104 GLU A C 1
ATOM 875 O O . GLU A 1 104 ? 19.959 -8.187 -31.318 1.00 93.12 104 GLU A O 1
ATOM 880 N N . MET A 1 105 ? 18.857 -6.750 -29.978 1.00 91.19 105 MET A N 1
ATOM 881 C CA . MET A 1 105 ? 18.819 -5.639 -30.933 1.00 91.19 105 MET A CA 1
ATOM 882 C C . MET A 1 105 ? 20.232 -5.217 -31.348 1.00 91.19 105 MET A C 1
ATOM 884 O O . MET A 1 105 ? 20.540 -5.223 -32.539 1.00 91.19 105 MET A O 1
ATOM 888 N N . TYR A 1 106 ? 21.120 -4.942 -30.385 1.00 89.56 106 TYR A N 1
ATOM 889 C CA . TYR A 1 106 ? 22.503 -4.567 -30.695 1.00 89.56 106 TYR A CA 1
ATOM 890 C C . TYR A 1 106 ? 23.257 -5.660 -31.451 1.00 89.56 106 TYR A C 1
ATOM 892 O O . TYR A 1 106 ? 24.030 -5.348 -32.353 1.00 89.56 106 TYR A O 1
ATOM 900 N N . ARG A 1 107 ? 23.022 -6.938 -31.125 1.00 89.31 107 ARG A N 1
ATOM 901 C CA . ARG A 1 107 ? 23.610 -8.054 -31.871 1.00 89.31 107 ARG A CA 1
ATOM 902 C C . ARG A 1 107 ? 23.161 -8.028 -33.329 1.00 89.31 107 ARG A C 1
ATOM 904 O O . ARG A 1 107 ? 24.018 -8.076 -34.204 1.00 89.31 107 ARG A O 1
ATOM 911 N N . SER A 1 108 ? 21.858 -7.885 -33.575 1.00 84.62 108 SER A N 1
ATOM 912 C CA . SER A 1 108 ? 21.293 -7.854 -34.930 1.00 84.62 108 SER A CA 1
ATOM 913 C C . SER A 1 108 ? 21.765 -6.662 -35.771 1.00 84.62 108 SER A C 1
ATOM 915 O O . SER A 1 108 ? 21.942 -6.809 -36.973 1.00 84.62 108 SER A O 1
ATOM 917 N N . GLU A 1 109 ? 22.026 -5.504 -35.155 1.00 80.44 109 GLU A N 1
ATOM 918 C CA . GLU A 1 109 ? 22.586 -4.326 -35.841 1.00 80.44 109 GLU A CA 1
ATOM 919 C C . GLU A 1 109 ? 24.095 -4.445 -36.111 1.00 80.44 109 GLU A C 1
ATOM 921 O O . GLU A 1 109 ? 24.616 -3.789 -37.010 1.00 80.44 109 GLU A O 1
ATOM 926 N N . SER A 1 110 ? 24.806 -5.259 -35.324 1.00 77.31 110 SER A N 1
ATOM 927 C CA . SER A 1 110 ? 26.255 -5.466 -35.447 1.00 77.31 110 SER A CA 1
ATOM 928 C C . SER A 1 110 ? 26.656 -6.607 -36.387 1.00 77.31 110 SER A C 1
ATOM 930 O O . SER A 1 110 ? 27.837 -6.729 -36.718 1.00 77.31 110 SER A O 1
ATOM 932 N N . GLU A 1 111 ? 25.708 -7.449 -36.813 1.00 71.19 111 GLU A N 1
ATOM 933 C CA . GLU A 1 111 ? 25.968 -8.481 -37.818 1.00 71.19 111 GLU A CA 1
ATOM 934 C C . GLU A 1 111 ? 26.176 -7.813 -39.192 1.00 71.19 111 GLU A C 1
ATOM 936 O O . GLU A 1 111 ? 25.307 -7.062 -39.644 1.00 71.19 111 GLU A O 1
ATOM 941 N N . PRO A 1 112 ? 27.320 -8.035 -39.872 1.00 66.75 112 PRO A N 1
ATOM 942 C CA . PRO A 1 112 ? 27.527 -7.485 -41.205 1.00 66.75 112 PRO A CA 1
ATOM 943 C C . PRO A 1 112 ? 26.455 -8.030 -42.154 1.00 66.75 112 PRO A C 1
ATOM 945 O O . PRO A 1 112 ? 26.091 -9.205 -42.068 1.00 66.75 112 PRO A O 1
ATOM 948 N N . LEU A 1 113 ? 25.956 -7.179 -43.061 1.00 63.12 113 LEU A N 1
ATOM 949 C CA . LEU A 1 113 ? 25.074 -7.609 -44.148 1.00 63.12 113 LEU A CA 1
ATOM 950 C C . LEU A 1 113 ? 25.742 -8.796 -44.845 1.00 63.12 113 LEU A C 1
ATOM 952 O O . LEU A 1 113 ? 26.827 -8.647 -45.403 1.00 63.12 113 LEU A O 1
ATOM 956 N N . ARG A 1 114 ? 25.119 -9.974 -44.750 1.00 62.31 114 ARG A N 1
ATOM 957 C CA . ARG A 1 114 ? 25.581 -11.179 -45.439 1.00 62.31 114 ARG A CA 1
ATOM 958 C C . ARG A 1 114 ? 25.661 -10.839 -46.923 1.00 62.31 114 ARG A C 1
ATOM 960 O O . ARG A 1 114 ? 24.641 -10.436 -47.490 1.00 62.31 114 ARG A O 1
ATOM 967 N N . ASP A 1 115 ? 26.853 -10.930 -47.508 1.00 66.44 115 ASP A N 1
ATOM 968 C CA . ASP A 1 115 ? 27.024 -10.595 -48.916 1.00 66.44 115 ASP A CA 1
ATOM 969 C C . ASP A 1 115 ? 26.127 -11.538 -49.738 1.00 66.44 115 ASP A C 1
ATOM 971 O O . ASP A 1 115 ? 26.078 -12.738 -49.444 1.00 66.44 115 ASP A O 1
ATOM 975 N N . PRO A 1 116 ? 25.376 -11.039 -50.736 1.00 61.25 116 PRO A N 1
ATOM 976 C CA . PRO A 1 116 ? 24.488 -11.874 -51.548 1.00 61.25 116 PRO A CA 1
ATOM 977 C C . PRO A 1 116 ? 25.200 -13.059 -52.220 1.00 61.25 116 PRO A C 1
ATOM 979 O O . PRO A 1 116 ? 24.548 -14.047 -52.556 1.00 61.25 116 PRO A O 1
ATOM 982 N N . ASP A 1 117 ? 26.524 -12.965 -52.370 1.00 60.78 117 ASP A N 1
ATOM 983 C CA . ASP A 1 117 ? 27.396 -13.969 -52.980 1.00 60.78 117 ASP A CA 1
ATOM 984 C C . ASP A 1 117 ? 27.750 -15.146 -52.040 1.00 60.78 117 ASP A C 1
ATOM 986 O O . ASP A 1 117 ? 28.315 -16.137 -52.494 1.00 60.78 117 ASP A O 1
ATOM 990 N N . ASP A 1 118 ? 27.374 -15.101 -50.752 1.00 64.38 118 ASP A N 1
ATOM 991 C CA . ASP A 1 118 ? 27.557 -16.210 -49.791 1.00 64.38 118 ASP A CA 1
ATOM 992 C C . ASP A 1 118 ? 26.459 -17.299 -49.887 1.00 64.38 118 ASP A C 1
ATOM 994 O O . ASP A 1 118 ? 26.387 -18.209 -49.048 1.00 64.38 118 ASP A O 1
ATOM 998 N N . LEU A 1 119 ? 25.559 -17.223 -50.874 1.00 63.00 119 LEU A N 1
ATOM 999 C CA . LEU A 1 119 ? 24.557 -18.266 -51.097 1.00 63.00 119 LEU A CA 1
ATOM 1000 C C . LEU A 1 119 ? 25.206 -19.483 -51.776 1.00 63.00 119 LEU A C 1
ATOM 1002 O O . LEU A 1 119 ? 25.865 -19.328 -52.802 1.00 63.00 119 LEU A O 1
ATOM 1006 N N . PRO A 1 120 ? 25.021 -20.706 -51.241 1.00 57.66 120 PRO A N 1
ATOM 1007 C CA . PRO A 1 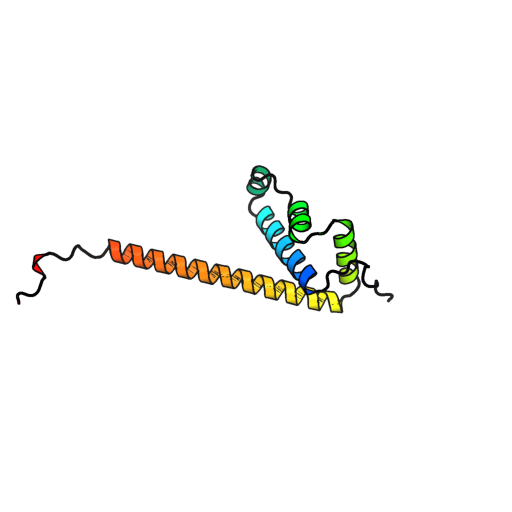120 ? 25.612 -21.890 -51.844 1.00 57.66 120 PRO A CA 1
ATOM 1008 C C . PRO A 1 120 ? 25.012 -22.116 -53.235 1.00 57.66 120 PRO A C 1
ATOM 1010 O O . PRO A 1 120 ? 23.798 -22.290 -53.360 1.00 57.66 120 PRO A O 1
ATOM 1013 N N . GLU A 1 121 ? 25.872 -22.126 -54.258 1.00 61.41 121 GLU A N 1
ATOM 1014 C CA . GLU A 1 121 ? 25.497 -22.552 -55.606 1.00 61.41 121 GLU A CA 1
ATOM 1015 C C . GLU A 1 121 ? 25.010 -24.004 -55.559 1.00 61.41 121 GLU A C 1
ATOM 1017 O O . GLU A 1 121 ? 25.685 -24.909 -55.058 1.00 61.41 121 GLU A O 1
ATOM 1022 N N . ASN A 1 122 ? 23.784 -24.182 -56.032 1.00 64.19 122 ASN A N 1
ATOM 1023 C CA . ASN A 1 122 ? 23.022 -25.423 -56.055 1.00 64.19 122 ASN A CA 1
ATOM 1024 C C . ASN A 1 122 ? 23.301 -26.283 -57.289 1.00 64.19 122 ASN A C 1
ATOM 1026 O O . ASN A 1 122 ? 23.496 -25.721 -58.388 1.00 64.19 122 ASN A O 1
#